Protein AF-A0A0B1S197-F1 (afdb_monomer)

Radius of gyration: 23.29 Å; Cα contacts (8 Å, |Δi|>4): 16; chains: 1; bounding box: 53×32×59 Å

Solvent-accessible surface area (backbone atoms only — not comparable to full-atom values): 7756 Å² total; per-residue (Å²): 140,84,90,83,64,74,62,64,59,55,54,66,74,72,62,90,55,97,86,63,88,78,79,82,76,53,73,68,58,57,50,57,51,48,52,55,51,49,63,70,44,49,66,55,50,53,54,53,49,54,54,52,52,54,51,51,52,52,55,51,50,58,58,50,69,76,58,83,66,98,51,76,65,58,59,55,52,52,53,53,62,60,47,49,60,52,55,51,50,53,48,52,54,53,52,33,66,75,67,75,54,85,86,62,77,66,68,74,52,50,65,55,57,53,50,55,54,53,54,54,54,66,75,75,108

Foldseek 3Di:
DDDDPPPVVVVVVPDDDPPDPDPPDDPVVLVVVVVVVVVVCVVVVVVLLVVLLVVLVVVLVVVVVVPPDDDPVSVVVSVVVSVVLVVVVVVVVVVCVVVSDDDDSVVSCVVVVVVVVVVVVVVVD

Secondary structure (DSSP, 8-state):
--SSSHHHHHHHHH---TT-------HHHHHHHHHHHHHHHHHHHHHHHHHHHHHHHHHHHHHHHHT----THHHHHHHHHHHHHHHHHHHHHHHHHHHTPPP-GGGGTHHHHHHHHHHHHHHH-

InterPro domains:
  IPR000731 Sterol-sensing domain [PS50156] (74-118)
  IPR003392 Patched domain-containing protein, SSD domain [PF02460] (48-121)
  IPR051697 Patched domain-containing protein [PTHR10796] (9-118)

Sequence (125 aa):
FRCHYPLTFLISSEYHSDLVKVYAYSQSYVEEEMVRGGIIMIPYLVVGFAIMCVCSIVSVMTRALYMHQENWYKIALAIMACLTPLLSCSTALATMFLCGVRFASILCVIPFLVLSIGELIDTYY

Structure (mmCIF, N/CA/C/O backbone):
data_AF-A0A0B1S197-F1
#
_entry.id   AF-A0A0B1S197-F1
#
loop_
_atom_site.group_PDB
_atom_site.id
_atom_site.type_symbol
_atom_site.label_atom_id
_atom_site.label_alt_id
_atom_site.label_comp_id
_atom_site.label_asym_id
_atom_site.label_entity_id
_atom_site.label_seq_id
_atom_site.pdbx_PDB_ins_code
_atom_site.Cartn_x
_atom_site.Cartn_y
_atom_site.Cartn_z
_atom_site.occupancy
_atom_site.B_iso_or_equiv
_atom_site.auth_seq_id
_atom_site.auth_comp_id
_atom_site.auth_asym_id
_atom_site.auth_atom_id
_atom_site.pdbx_PDB_model_num
ATOM 1 N N . PHE A 1 1 ? 17.609 16.724 -14.817 1.00 38.91 1 PHE A N 1
ATOM 2 C CA . PHE A 1 1 ? 18.993 17.258 -14.777 1.00 38.91 1 PHE A CA 1
ATOM 3 C C . PHE A 1 1 ? 19.804 16.261 -13.958 1.00 38.91 1 PHE A C 1
ATOM 5 O O . PHE A 1 1 ? 19.387 16.002 -12.849 1.00 38.91 1 PHE A O 1
ATOM 12 N N . ARG A 1 2 ? 20.893 15.617 -14.376 1.00 43.56 2 ARG A N 1
ATOM 13 C CA . ARG A 1 2 ? 21.853 15.772 -15.477 1.00 43.56 2 ARG A CA 1
ATOM 14 C C . ARG A 1 2 ? 22.710 14.476 -15.467 1.00 43.56 2 ARG A C 1
ATOM 16 O O . ARG A 1 2 ? 22.887 13.918 -14.394 1.00 43.56 2 ARG A O 1
ATOM 23 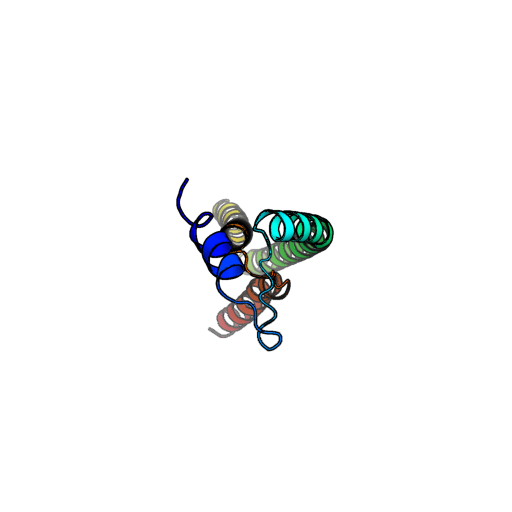N N . CYS A 1 3 ? 23.274 14.065 -16.608 1.00 38.62 3 CYS A N 1
ATOM 24 C CA . CYS A 1 3 ? 24.362 13.066 -16.731 1.00 38.62 3 CYS A CA 1
ATOM 25 C C . CYS A 1 3 ? 24.030 11.556 -16.753 1.00 38.62 3 CYS A C 1
ATOM 27 O O . CYS A 1 3 ? 24.731 10.779 -16.120 1.00 38.62 3 CYS A O 1
ATOM 29 N N . HIS A 1 4 ? 23.072 11.091 -17.562 1.00 47.88 4 HIS A N 1
ATOM 30 C CA . HIS A 1 4 ? 23.082 9.674 -18.004 1.00 47.88 4 HIS A CA 1
ATOM 31 C C . HIS A 1 4 ? 22.770 9.501 -19.499 1.00 47.88 4 HIS A C 1
ATOM 33 O O . HIS A 1 4 ? 22.297 8.464 -19.937 1.00 47.88 4 HIS A O 1
ATOM 39 N N . TYR A 1 5 ? 23.006 10.537 -20.301 1.00 49.41 5 TYR A N 1
ATOM 40 C CA . TYR A 1 5 ? 22.843 10.485 -21.756 1.00 49.41 5 TYR A CA 1
ATOM 41 C C . TYR A 1 5 ? 24.160 10.480 -22.557 1.00 49.41 5 TYR A C 1
ATOM 43 O O . TYR A 1 5 ? 24.152 9.888 -23.633 1.00 49.41 5 TYR A O 1
ATOM 51 N N . PRO A 1 6 ? 25.306 11.045 -22.102 1.00 49.41 6 PRO A N 1
ATOM 52 C CA . PRO A 1 6 ? 26.508 11.025 -22.940 1.00 49.41 6 PRO A CA 1
ATOM 53 C C . PRO A 1 6 ? 27.267 9.687 -22.890 1.00 49.41 6 PRO A C 1
ATOM 55 O O . PRO A 1 6 ? 28.012 9.388 -23.815 1.00 49.41 6 PRO A O 1
ATOM 58 N N . LEU A 1 7 ? 27.075 8.864 -21.848 1.00 54.84 7 LEU A N 1
ATOM 59 C CA . LEU A 1 7 ? 27.845 7.625 -21.660 1.00 54.84 7 LEU A CA 1
ATOM 60 C C . LEU A 1 7 ? 27.352 6.474 -22.556 1.00 54.84 7 LEU A C 1
ATOM 62 O O . LEU A 1 7 ? 28.152 5.753 -23.142 1.00 54.84 7 LEU A O 1
ATOM 66 N N . THR A 1 8 ? 26.034 6.322 -22.705 1.00 56.91 8 THR A N 1
ATOM 67 C CA . THR A 1 8 ? 25.426 5.210 -23.455 1.00 56.91 8 THR A CA 1
ATOM 68 C C . THR A 1 8 ? 25.663 5.329 -24.963 1.00 56.91 8 THR A C 1
ATOM 70 O O . THR A 1 8 ? 25.825 4.320 -25.641 1.00 56.91 8 THR A O 1
ATOM 73 N N . PHE A 1 9 ? 25.735 6.557 -25.491 1.00 56.97 9 PHE A N 1
ATOM 74 C CA . PHE A 1 9 ? 26.032 6.797 -26.907 1.00 56.97 9 PHE A CA 1
ATOM 75 C C . PHE A 1 9 ? 27.511 6.539 -27.245 1.00 56.97 9 PHE A C 1
ATOM 77 O O . PHE A 1 9 ? 27.808 6.008 -28.312 1.00 56.97 9 PHE A O 1
ATOM 84 N N . LEU A 1 10 ? 28.431 6.843 -26.318 1.00 56.16 10 LEU A N 1
ATOM 85 C CA . LEU A 1 10 ? 29.863 6.550 -26.471 1.00 56.16 10 LEU A CA 1
ATOM 86 C C . LEU A 1 10 ? 30.143 5.039 -26.518 1.00 56.16 10 LEU A C 1
ATOM 88 O O . LEU A 1 10 ? 30.915 4.590 -27.359 1.00 56.16 10 LEU A O 1
ATOM 92 N N . ILE A 1 11 ? 29.461 4.242 -25.688 1.00 59.19 11 ILE A N 1
ATOM 93 C CA . ILE A 1 11 ? 29.661 2.783 -25.621 1.00 59.19 11 ILE A CA 1
ATOM 94 C C . ILE A 1 11 ? 29.178 2.076 -26.902 1.00 59.19 11 ILE A C 1
ATOM 96 O O . ILE A 1 11 ? 29.842 1.155 -27.377 1.00 59.19 11 ILE A O 1
ATOM 100 N N . SER A 1 12 ? 28.076 2.530 -27.511 1.00 57.66 12 SER A N 1
ATOM 101 C C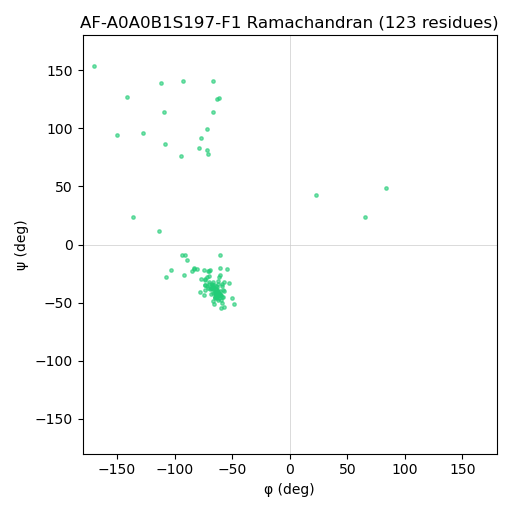A . SER A 1 12 ? 27.580 1.955 -28.774 1.00 57.66 12 SER A CA 1
ATOM 102 C C . SER A 1 12 ? 28.461 2.269 -29.987 1.00 57.66 12 SER A C 1
ATOM 104 O O . SER A 1 12 ? 28.395 1.546 -30.978 1.00 57.66 12 SER A O 1
ATOM 106 N N . SER A 1 13 ? 29.271 3.333 -29.941 1.00 57.84 13 SER A N 1
ATOM 107 C CA . SER A 1 13 ? 30.145 3.695 -31.063 1.00 57.84 13 SER A CA 1
ATOM 108 C C . SER A 1 13 ? 31.470 2.922 -31.074 1.00 57.84 13 SER A C 1
ATOM 110 O O . SER A 1 13 ? 32.105 2.864 -32.124 1.00 57.84 13 SER A O 1
ATOM 112 N N . GLU A 1 14 ? 31.892 2.348 -29.940 1.00 57.69 14 GLU A N 1
ATOM 113 C CA . GLU A 1 14 ? 33.208 1.699 -29.796 1.00 57.69 14 GLU A CA 1
ATOM 114 C C . GLU A 1 14 ? 33.150 0.155 -29.836 1.00 57.69 14 GLU A C 1
ATOM 116 O O . GLU A 1 14 ? 34.135 -0.488 -30.188 1.00 57.69 14 GLU A O 1
ATOM 121 N N . TYR A 1 15 ? 31.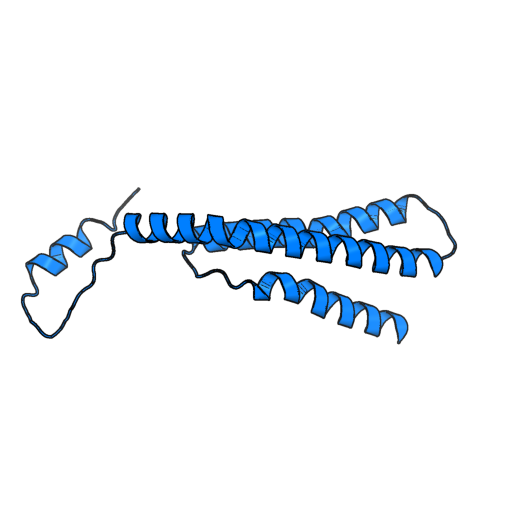996 -0.466 -29.547 1.00 54.56 15 TYR A N 1
ATOM 122 C CA . TYR A 1 15 ? 31.864 -1.928 -29.438 1.00 54.56 15 TYR A CA 1
ATOM 123 C C . TYR A 1 15 ? 31.089 -2.551 -30.610 1.00 54.56 15 TYR A C 1
ATOM 125 O O . TYR A 1 15 ? 29.886 -2.794 -30.537 1.00 54.56 15 TYR A O 1
ATOM 133 N N . HIS A 1 16 ? 31.804 -2.868 -31.693 1.00 50.28 16 HIS A N 1
ATOM 134 C CA . HIS A 1 16 ? 31.305 -3.664 -32.821 1.00 50.28 16 HIS A CA 1
ATOM 135 C C . HIS A 1 16 ? 31.690 -5.143 -32.625 1.00 50.28 16 HIS A C 1
ATOM 137 O O . HIS A 1 16 ? 32.658 -5.638 -33.199 1.00 50.28 16 HIS A O 1
ATOM 143 N N . SER A 1 17 ? 30.988 -5.860 -31.745 1.00 56.41 17 SER A N 1
ATOM 144 C CA . SER A 1 17 ? 31.141 -7.317 -31.618 1.00 56.41 17 SER A CA 1
ATOM 145 C C . SER A 1 17 ? 29.803 -8.009 -31.375 1.00 56.41 17 SER A C 1
ATOM 147 O O . SER A 1 17 ? 29.082 -7.691 -30.432 1.00 56.41 17 SER A O 1
ATOM 149 N N . ASP A 1 18 ? 29.524 -9.005 -32.220 1.00 57.28 18 ASP A N 1
ATOM 150 C CA . ASP A 1 18 ? 28.276 -9.782 -32.354 1.00 57.28 18 ASP A CA 1
ATOM 151 C C . ASP A 1 18 ? 27.860 -10.561 -31.082 1.00 57.28 18 ASP A C 1
ATOM 153 O O . ASP A 1 18 ? 26.758 -11.094 -30.989 1.00 57.28 18 ASP A O 1
ATOM 157 N N . LEU A 1 19 ? 28.734 -10.611 -30.070 1.00 60.12 19 LEU A N 1
ATOM 158 C CA . LEU A 1 19 ? 28.554 -11.367 -28.825 1.00 60.12 19 LEU A CA 1
ATOM 159 C C . LEU A 1 19 ? 27.845 -10.588 -27.707 1.00 60.12 19 LEU A C 1
ATOM 161 O O . LEU A 1 19 ? 27.428 -11.192 -26.720 1.00 60.12 19 LEU A O 1
ATOM 165 N N . VAL A 1 20 ? 27.694 -9.264 -27.830 1.00 55.41 20 VAL A N 1
ATOM 166 C CA . VAL A 1 20 ? 27.080 -8.434 -26.781 1.00 55.41 20 VAL A CA 1
ATOM 167 C C . VAL A 1 20 ? 25.956 -7.594 -27.376 1.00 55.41 20 VAL A C 1
ATOM 169 O O . VAL A 1 20 ? 26.156 -6.503 -27.904 1.00 55.41 20 VAL A O 1
ATOM 172 N N . LYS A 1 21 ? 24.726 -8.103 -27.260 1.00 50.88 21 LYS A N 1
ATOM 173 C CA . LYS A 1 21 ? 23.509 -7.382 -27.642 1.00 50.88 21 LYS A CA 1
ATOM 174 C C . LYS A 1 21 ? 23.148 -6.380 -26.540 1.00 50.88 21 LYS A C 1
ATOM 176 O O . LYS A 1 21 ? 22.350 -6.675 -25.652 1.00 50.88 21 LYS A O 1
ATOM 181 N N . VAL A 1 22 ? 23.778 -5.205 -26.568 1.00 51.44 22 VAL A N 1
ATOM 182 C CA . VAL A 1 22 ? 23.467 -4.100 -25.649 1.00 51.44 22 VAL A CA 1
ATOM 183 C C . VAL A 1 22 ? 22.109 -3.512 -26.033 1.00 51.44 22 VAL A C 1
ATOM 185 O O . VAL A 1 22 ? 21.992 -2.724 -26.969 1.00 51.44 22 VAL A O 1
ATOM 188 N N . TYR A 1 23 ? 21.055 -3.902 -25.317 1.00 52.59 23 TYR A N 1
ATOM 189 C CA . TYR A 1 23 ? 19.763 -3.232 -25.415 1.00 52.59 23 TYR A CA 1
ATOM 190 C C . TYR A 1 23 ? 19.825 -1.921 -24.627 1.00 52.59 23 TYR A C 1
ATOM 192 O O . TYR A 1 23 ? 19.560 -1.886 -23.426 1.00 52.59 23 TYR A O 1
ATOM 200 N N . ALA A 1 24 ? 20.188 -0.829 -25.302 1.00 53.06 24 ALA A N 1
ATOM 201 C CA . ALA A 1 24 ? 20.023 0.519 -24.771 1.00 53.06 24 ALA A CA 1
ATOM 202 C C . ALA A 1 24 ? 18.523 0.866 -24.748 1.00 53.06 24 ALA A C 1
ATOM 204 O O . ALA A 1 24 ? 18.009 1.552 -25.630 1.00 53.06 24 ALA A O 1
ATOM 205 N N . TYR A 1 25 ? 17.793 0.338 -23.763 1.00 55.50 25 TYR A N 1
ATOM 206 C CA . TYR A 1 25 ? 16.416 0.747 -23.512 1.00 55.50 25 TYR A CA 1
ATOM 207 C C . TYR A 1 25 ? 16.423 2.204 -23.047 1.00 55.50 25 TYR A C 1
ATOM 209 O O . TYR A 1 25 ? 16.960 2.542 -21.992 1.00 55.50 25 TYR A O 1
ATOM 217 N N . SER A 1 26 ? 15.855 3.086 -23.866 1.00 60.06 26 SER 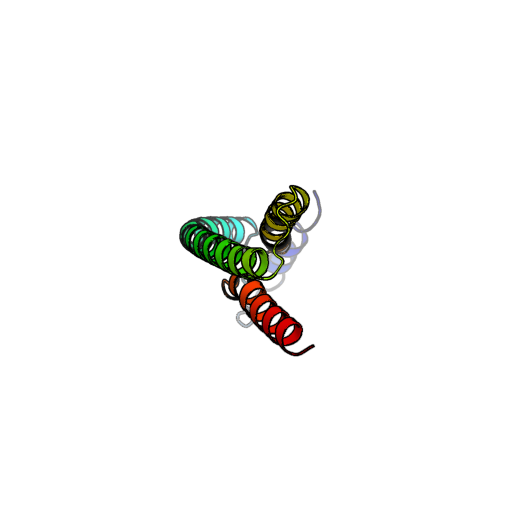A N 1
ATOM 218 C CA . SER A 1 26 ? 15.696 4.494 -23.513 1.00 60.06 26 SER A CA 1
ATOM 219 C C . SER A 1 26 ? 14.709 4.628 -22.347 1.00 60.06 26 SER A C 1
ATOM 221 O O . SER A 1 26 ? 13.688 3.939 -22.332 1.00 60.06 26 SER A O 1
ATOM 223 N N . GLN A 1 27 ? 14.977 5.527 -21.392 1.00 58.28 27 GLN A N 1
ATOM 224 C CA . GLN A 1 27 ? 14.101 5.785 -20.232 1.00 58.28 27 GLN A CA 1
ATOM 225 C C . GLN A 1 27 ? 12.647 6.077 -20.652 1.00 58.28 27 GLN A C 1
ATOM 227 O O . GLN A 1 27 ? 11.719 5.629 -19.987 1.00 58.28 27 GLN A O 1
ATOM 232 N N . SER A 1 28 ? 12.444 6.721 -21.809 1.00 64.56 28 SER A N 1
ATOM 233 C CA . SER A 1 28 ? 11.105 6.968 -22.361 1.00 64.56 28 SER A CA 1
ATOM 234 C C . SER A 1 28 ? 10.315 5.699 -22.692 1.00 64.56 28 SER A C 1
ATOM 236 O O . SER A 1 28 ? 9.100 5.718 -22.583 1.00 64.56 28 SER A O 1
ATOM 238 N N . TYR A 1 29 ? 10.952 4.589 -23.084 1.00 67.12 29 TYR A N 1
ATOM 239 C CA . TYR A 1 29 ? 10.212 3.364 -23.424 1.00 67.12 29 TYR A CA 1
ATOM 240 C C . TYR A 1 29 ? 9.660 2.668 -22.170 1.00 67.12 29 TYR A C 1
ATOM 242 O O . TYR A 1 29 ? 8.532 2.185 -22.161 1.00 67.12 29 TYR A O 1
ATOM 250 N N . VAL A 1 30 ? 10.440 2.661 -21.087 1.00 68.94 30 VAL A N 1
ATOM 251 C CA . VAL A 1 30 ? 10.012 2.103 -19.795 1.00 68.94 30 VAL A CA 1
ATOM 252 C C . VAL A 1 30 ? 8.886 2.943 -19.186 1.00 68.94 30 VAL A C 1
ATOM 254 O O . VAL A 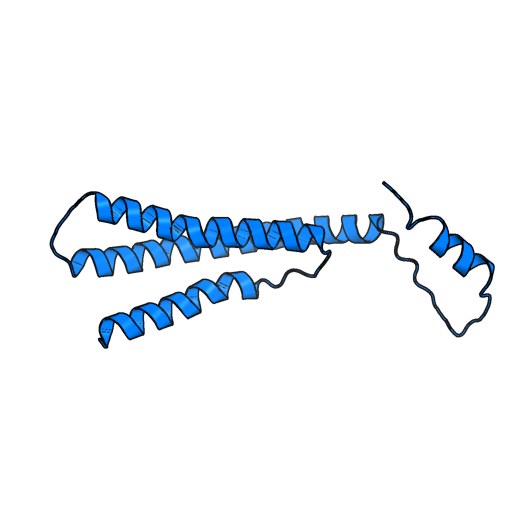1 30 ? 7.977 2.384 -18.579 1.00 68.94 30 VAL A O 1
ATOM 257 N N . GLU A 1 31 ? 8.908 4.262 -19.400 1.00 70.56 31 GLU A N 1
ATOM 258 C CA . GLU A 1 31 ? 7.855 5.179 -18.954 1.00 70.56 31 GLU A CA 1
ATOM 259 C C . GLU A 1 31 ? 6.497 4.892 -19.626 1.00 70.56 31 GLU A C 1
ATOM 261 O O . GLU A 1 31 ? 5.469 4.775 -18.958 1.00 70.56 31 GLU A O 1
ATOM 266 N N . GLU A 1 32 ? 6.496 4.662 -20.938 1.00 77.25 32 GLU A N 1
ATOM 267 C CA . GLU A 1 32 ? 5.289 4.292 -21.689 1.00 77.25 32 GLU A CA 1
ATOM 268 C C . GLU A 1 32 ? 4.724 2.928 -21.248 1.00 77.25 32 GLU A C 1
ATOM 270 O O . GLU A 1 32 ? 3.506 2.747 -21.128 1.00 77.25 32 GLU A O 1
ATOM 275 N N . GLU A 1 33 ? 5.594 1.955 -20.957 1.00 75.19 33 GLU A N 1
ATOM 276 C CA . GLU A 1 33 ? 5.158 0.648 -20.458 1.00 75.19 33 GLU A CA 1
ATOM 277 C C . GLU A 1 33 ? 4.694 0.687 -18.996 1.00 75.19 33 GLU A C 1
ATOM 279 O O . GLU A 1 33 ? 3.725 0.002 -18.659 1.00 75.19 33 GLU A O 1
ATOM 284 N N . MET A 1 34 ? 5.296 1.512 -18.130 1.00 74.44 34 MET A N 1
ATOM 285 C CA . MET A 1 34 ? 4.825 1.672 -16.748 1.00 74.44 34 MET A CA 1
ATOM 286 C C . MET A 1 34 ? 3.509 2.442 -16.671 1.00 74.44 34 MET A C 1
ATOM 288 O O . MET A 1 34 ? 2.668 2.085 -15.853 1.00 74.44 34 MET A O 1
ATOM 292 N N . VAL A 1 35 ? 3.281 3.443 -17.532 1.00 79.75 35 VAL A N 1
ATOM 293 C CA . VAL A 1 35 ? 1.983 4.130 -17.625 1.00 79.75 35 VAL A CA 1
ATOM 294 C C . VAL A 1 35 ? 0.922 3.136 -18.075 1.00 79.75 35 VAL A C 1
ATOM 296 O O . VAL A 1 35 ? -0.129 3.033 -17.442 1.00 79.75 35 VAL A O 1
ATOM 299 N N . ARG A 1 36 ? 1.220 2.319 -19.093 1.00 83.75 36 ARG A N 1
ATOM 300 C CA . ARG A 1 36 ? 0.327 1.235 -19.519 1.00 83.75 36 ARG A CA 1
ATOM 301 C C . ARG A 1 36 ? 0.050 0.255 -18.378 1.00 83.75 36 ARG A C 1
ATOM 303 O O . ARG A 1 36 ? -1.110 -0.065 -18.137 1.00 83.75 36 ARG A O 1
ATOM 310 N N . GLY A 1 37 ? 1.089 -0.150 -17.645 1.00 81.19 37 GLY A N 1
ATOM 311 C CA . GLY A 1 37 ? 1.011 -0.968 -16.431 1.00 81.19 37 GLY A CA 1
ATOM 312 C C . GLY A 1 37 ? 0.156 -0.345 -15.323 1.00 81.19 37 GLY A C 1
ATOM 313 O O . GLY A 1 37 ? -0.635 -1.041 -14.692 1.00 81.19 37 GLY A O 1
ATOM 314 N N . GLY A 1 38 ? 0.255 0.973 -15.151 1.00 79.12 38 GLY A N 1
ATOM 315 C CA . GLY A 1 38 ? -0.526 1.791 -14.227 1.00 79.12 38 GLY A CA 1
ATOM 316 C C . GLY A 1 38 ? -2.027 1.726 -14.500 1.00 79.12 38 GLY A C 1
ATOM 317 O O . GLY A 1 38 ? -2.830 1.551 -13.586 1.00 79.12 38 GLY A O 1
ATOM 318 N N . ILE A 1 39 ? -2.425 1.793 -15.769 1.00 83.75 39 ILE A N 1
ATOM 319 C CA . ILE A 1 39 ? -3.843 1.819 -16.152 1.00 83.75 39 ILE A CA 1
ATOM 320 C C . ILE A 1 39 ? -4.516 0.465 -15.878 1.00 83.75 39 ILE A C 1
ATOM 322 O O . ILE A 1 39 ? -5.645 0.418 -15.394 1.00 83.75 39 ILE A O 1
ATOM 326 N N . ILE A 1 40 ? -3.811 -0.645 -16.123 1.00 85.12 40 ILE A N 1
ATOM 327 C CA . ILE A 1 40 ? -4.316 -2.001 -15.838 1.00 85.12 40 ILE A CA 1
ATOM 328 C C . ILE A 1 40 ? -4.369 -2.326 -14.340 1.00 85.12 40 ILE A C 1
ATOM 330 O O . ILE A 1 40 ? -5.204 -3.130 -13.933 1.00 85.12 40 ILE A O 1
ATOM 334 N N . MET A 1 41 ? -3.517 -1.720 -13.507 1.00 79.75 41 MET A N 1
ATOM 335 C CA . MET A 1 41 ? -3.497 -1.975 -12.057 1.00 79.75 41 MET A CA 1
ATOM 336 C C . MET A 1 41 ? -4.504 -1.133 -11.258 1.00 79.75 41 MET A C 1
ATOM 338 O O . MET A 1 41 ? -4.929 -1.575 -10.192 1.00 79.75 41 MET A O 1
ATOM 342 N N . ILE A 1 42 ? -4.948 0.020 -11.774 1.00 83.38 42 ILE A N 1
ATOM 343 C CA . ILE A 1 42 ? -6.001 0.856 -11.164 1.00 83.38 42 ILE A CA 1
ATOM 344 C C . ILE A 1 42 ? -7.260 0.064 -10.747 1.00 83.38 42 ILE A C 1
ATOM 346 O O . ILE A 1 42 ? -7.653 0.185 -9.584 1.00 83.38 42 ILE A O 1
ATOM 350 N N . PRO A 1 43 ? -7.897 -0.766 -11.602 1.00 87.38 43 PRO A N 1
ATOM 351 C CA . PRO A 1 43 ? -9.109 -1.494 -11.211 1.00 87.38 43 PRO A CA 1
ATOM 352 C C . PRO A 1 43 ? -8.860 -2.505 -10.083 1.00 87.38 43 PRO A C 1
ATOM 354 O O . PRO A 1 43 ? -9.698 -2.655 -9.196 1.00 87.38 43 PRO A O 1
ATOM 357 N N . TYR A 1 44 ? -7.692 -3.155 -10.062 1.00 83.50 44 TYR A N 1
ATOM 358 C CA . TYR A 1 44 ? -7.315 -4.069 -8.980 1.00 83.50 44 TYR A CA 1
ATOM 359 C C . TYR A 1 44 ? -7.102 -3.334 -7.654 1.00 83.50 44 TYR A C 1
ATOM 361 O O . TYR A 1 44 ? -7.493 -3.835 -6.600 1.00 83.50 44 TYR A O 1
ATOM 369 N N . LEU A 1 45 ? -6.525 -2.132 -7.708 1.00 81.38 45 LEU A N 1
ATOM 370 C CA . LEU A 1 45 ? -6.299 -1.281 -6.542 1.00 81.38 45 LEU A CA 1
ATOM 371 C C . LEU A 1 45 ? -7.621 -0.845 -5.900 1.00 81.38 45 LEU A C 1
ATOM 373 O O . LEU A 1 45 ? -7.776 -0.929 -4.683 1.00 81.38 45 LEU A O 1
ATOM 377 N N . VAL A 1 46 ? -8.596 -0.447 -6.722 1.00 85.25 46 VAL A N 1
ATOM 378 C CA . VAL A 1 46 ? -9.935 -0.050 -6.261 1.00 85.25 46 VAL A CA 1
ATOM 379 C C . VAL A 1 46 ? -10.646 -1.210 -5.562 1.00 85.25 46 VAL A C 1
ATOM 381 O O . VAL A 1 46 ? -11.189 -1.030 -4.473 1.00 85.25 46 VAL A O 1
ATOM 384 N N . VAL A 1 47 ? -10.607 -2.412 -6.147 1.00 88.06 47 VAL A N 1
ATOM 385 C CA . VAL A 1 47 ? -11.229 -3.606 -5.552 1.00 88.06 47 VAL A CA 1
ATOM 386 C C . VAL A 1 47 ? -10.543 -3.990 -4.238 1.00 88.06 47 VAL A C 1
ATOM 388 O O . VAL A 1 47 ? -11.223 -4.236 -3.243 1.00 88.06 47 VAL A O 1
ATOM 391 N N . GLY A 1 48 ? -9.206 -3.986 -4.198 1.00 83.88 48 GLY A N 1
ATOM 392 C CA . GLY A 1 48 ? -8.447 -4.272 -2.979 1.00 83.88 48 GLY A CA 1
ATOM 393 C C . GLY A 1 48 ? -8.748 -3.280 -1.856 1.00 83.88 48 GLY A C 1
ATOM 394 O O . GLY A 1 48 ? -8.975 -3.684 -0.716 1.00 83.88 48 GLY A O 1
ATOM 395 N N . PHE A 1 49 ? -8.832 -1.989 -2.181 1.00 82.38 49 PHE A N 1
ATOM 396 C CA . PHE A 1 49 ? -9.165 -0.948 -1.215 1.00 82.38 49 PHE A CA 1
ATOM 397 C C . PHE A 1 49 ? -10.586 -1.107 -0.650 1.00 82.38 49 PHE A C 1
ATOM 399 O O . PHE A 1 49 ? -10.778 -1.033 0.564 1.00 82.38 49 PHE A O 1
ATOM 406 N N . ALA A 1 50 ? -11.566 -1.417 -1.504 1.00 87.06 50 ALA A N 1
ATOM 407 C CA . ALA A 1 50 ? -12.940 -1.661 -1.071 1.00 87.06 50 ALA A CA 1
ATOM 408 C C . ALA A 1 50 ? -13.034 -2.824 -0.067 1.00 87.06 50 ALA A C 1
ATOM 410 O O . ALA A 1 50 ? -13.673 -2.686 0.977 1.00 87.06 50 ALA A O 1
ATOM 411 N N . ILE A 1 51 ? -12.355 -3.944 -0.341 1.00 87.31 51 ILE A N 1
ATOM 412 C CA . ILE A 1 51 ? -12.354 -5.121 0.543 1.00 87.31 51 ILE A CA 1
ATOM 413 C C . ILE A 1 51 ? -11.703 -4.786 1.897 1.00 87.31 51 ILE A C 1
ATOM 415 O O . ILE A 1 51 ? -12.256 -5.119 2.946 1.00 87.31 51 ILE A O 1
ATOM 419 N N . MET A 1 52 ? -10.572 -4.070 1.892 1.00 84.56 52 MET A N 1
ATOM 420 C CA . MET A 1 52 ? -9.868 -3.654 3.115 1.00 84.56 52 MET A CA 1
ATOM 421 C C . MET A 1 52 ? -10.730 -2.759 4.009 1.00 84.56 52 MET A C 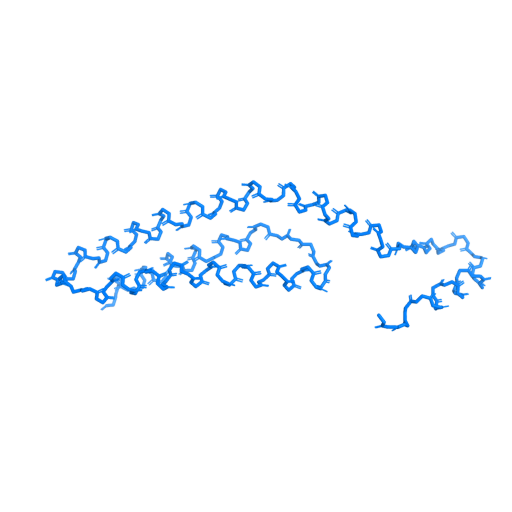1
ATOM 423 O O . MET A 1 52 ? -10.779 -2.968 5.224 1.00 84.56 52 MET A O 1
ATOM 427 N N . CYS A 1 53 ? -11.438 -1.787 3.424 1.00 82.38 53 CYS A N 1
ATOM 428 C CA . CYS A 1 53 ? -12.348 -0.916 4.164 1.00 82.38 53 CYS A CA 1
ATOM 429 C C . CYS A 1 53 ? -13.493 -1.700 4.805 1.00 82.38 53 CYS A C 1
ATOM 431 O O . CYS A 1 53 ? -13.750 -1.524 5.994 1.00 82.38 53 CYS A O 1
ATOM 433 N N . VAL A 1 54 ? -14.148 -2.587 4.047 1.00 87.12 54 VAL A N 1
ATOM 434 C CA . VAL A 1 54 ? -15.269 -3.393 4.557 1.00 87.12 54 VAL A CA 1
ATOM 435 C C . VAL A 1 54 ? -14.825 -4.230 5.751 1.00 87.12 54 VAL A C 1
ATOM 437 O O . VAL A 1 54 ? -15.447 -4.171 6.809 1.00 87.12 54 VAL A O 1
ATOM 440 N N . CYS A 1 55 ? -13.719 -4.958 5.624 1.00 82.38 55 CYS A N 1
ATOM 441 C CA . CYS A 1 55 ? -13.242 -5.792 6.716 1.00 82.38 55 CYS A CA 1
ATOM 442 C C . CYS A 1 55 ? -12.762 -4.982 7.931 1.00 82.38 55 CYS A C 1
ATOM 444 O O . CYS A 1 55 ? -13.026 -5.388 9.058 1.00 82.38 55 CYS A O 1
ATOM 446 N N . SER A 1 56 ? -12.129 -3.821 7.732 1.00 81.69 56 SER A N 1
ATOM 447 C CA . SER A 1 56 ? -11.700 -2.958 8.845 1.00 81.69 56 SER A CA 1
ATOM 448 C C . SER A 1 56 ? -12.893 -2.440 9.653 1.00 81.69 56 SER A C 1
ATOM 450 O O . SER A 1 56 ? -12.852 -2.430 10.881 1.00 81.69 56 SER A O 1
ATOM 452 N N . ILE A 1 57 ? -13.984 -2.061 8.976 1.00 81.94 57 ILE A N 1
ATOM 453 C CA . ILE A 1 57 ? -15.231 -1.649 9.634 1.00 81.94 57 ILE A CA 1
ATOM 454 C C . ILE A 1 57 ? -15.810 -2.818 10.436 1.00 81.94 57 ILE A C 1
ATOM 456 O O . ILE A 1 57 ? -16.182 -2.628 11.591 1.00 81.94 57 ILE A O 1
ATOM 460 N N . VAL A 1 58 ? -15.838 -4.029 9.868 1.00 84.69 58 VAL A N 1
ATOM 461 C CA . VAL A 1 58 ? -16.324 -5.231 10.566 1.00 84.69 58 VAL A CA 1
ATOM 462 C C . VAL A 1 58 ? -15.500 -5.515 11.829 1.00 84.69 58 VAL A C 1
ATOM 464 O O . VAL A 1 58 ? -16.087 -5.673 12.897 1.00 84.69 58 VAL A O 1
ATOM 467 N N . SER A 1 59 ? -14.165 -5.500 11.759 1.00 82.12 59 SER A N 1
ATOM 468 C CA . SER A 1 59 ? -13.299 -5.713 12.932 1.00 82.12 59 SER A CA 1
ATOM 469 C C . SER A 1 59 ? -13.498 -4.645 14.012 1.00 82.12 59 SER A C 1
ATOM 471 O O . SER A 1 59 ? -13.613 -4.962 15.198 1.00 82.12 59 SER A O 1
ATOM 473 N N . VAL A 1 60 ? -13.608 -3.369 13.624 1.00 77.69 60 VAL A N 1
ATOM 474 C CA . VAL A 1 60 ? -13.888 -2.274 14.567 1.00 77.69 60 VAL A CA 1
ATOM 475 C C . VAL A 1 60 ? -15.262 -2.441 15.218 1.00 77.69 60 VAL A C 1
ATOM 477 O O . VAL A 1 60 ? -15.380 -2.231 16.424 1.00 77.69 60 VAL A O 1
ATOM 480 N N . MET A 1 61 ? -16.285 -2.841 14.459 1.00 76.44 61 MET A N 1
ATOM 481 C CA . MET A 1 61 ? -17.636 -3.079 14.978 1.00 76.44 61 MET A CA 1
ATOM 482 C C . MET A 1 61 ? -17.659 -4.216 16.007 1.00 76.44 61 MET A C 1
ATOM 484 O O . MET A 1 61 ? -18.251 -4.056 17.075 1.00 76.44 61 MET A O 1
ATOM 488 N N . THR A 1 62 ? -16.954 -5.321 15.755 1.00 78.62 62 THR A N 1
ATOM 489 C CA . THR A 1 62 ? -16.818 -6.426 16.720 1.00 78.62 62 THR A CA 1
ATOM 490 C C . THR A 1 62 ? -16.147 -5.965 18.018 1.00 78.62 62 THR A C 1
ATOM 492 O O . THR A 1 62 ? -16.629 -6.249 19.115 1.00 78.62 62 THR A O 1
ATOM 495 N N . ARG A 1 63 ? -15.077 -5.166 17.912 1.00 71.81 63 ARG A N 1
ATOM 496 C CA . ARG A 1 63 ? -14.373 -4.581 19.068 1.00 71.81 63 ARG A CA 1
ATOM 497 C C . ARG A 1 63 ? -15.183 -3.500 19.787 1.00 71.81 63 ARG A C 1
ATOM 499 O O . ARG A 1 63 ? -14.961 -3.238 20.971 1.00 71.81 63 ARG A O 1
ATOM 506 N N . ALA A 1 64 ? -16.084 -2.813 19.086 1.00 70.25 64 ALA A N 1
ATOM 507 C CA . ALA A 1 64 ? -16.994 -1.835 19.674 1.00 70.25 64 ALA A CA 1
ATOM 508 C C . ALA A 1 64 ? -17.994 -2.523 20.607 1.00 70.25 64 ALA A C 1
ATOM 510 O O . ALA A 1 64 ? -18.083 -2.135 21.771 1.00 70.25 64 ALA A O 1
ATOM 511 N N . LEU A 1 65 ? -18.622 -3.606 20.135 1.00 66.81 65 LEU A N 1
ATOM 512 C CA . LEU A 1 65 ? -19.571 -4.408 20.912 1.00 66.81 65 LEU A CA 1
ATOM 513 C C . LEU A 1 65 ? -18.958 -4.984 22.198 1.00 66.81 65 LEU A C 1
ATOM 515 O O . LEU A 1 65 ? -19.631 -5.024 23.225 1.00 66.81 65 LEU A O 1
ATOM 519 N N . TYR A 1 66 ? -17.676 -5.363 22.176 1.00 64.62 66 TYR A N 1
ATOM 520 C CA . TYR A 1 66 ? -16.985 -5.935 23.340 1.00 64.62 66 TYR A CA 1
ATOM 521 C C . TYR A 1 66 ? -16.735 -4.953 24.497 1.00 64.62 66 TYR A C 1
ATOM 523 O O . TYR A 1 66 ? -16.534 -5.382 25.628 1.00 64.62 66 TYR A O 1
ATOM 531 N N . MET A 1 67 ? -16.724 -3.642 24.239 1.00 65.31 67 MET A N 1
ATOM 532 C CA . MET A 1 67 ? -16.211 -2.641 25.191 1.00 65.31 67 MET A CA 1
ATOM 533 C C . MET A 1 67 ? -17.272 -1.691 25.761 1.00 65.31 67 MET A C 1
ATOM 535 O O . MET A 1 67 ? -16.882 -0.706 26.371 1.00 65.31 67 MET A O 1
ATOM 539 N N . HIS A 1 68 ? -18.569 -1.969 25.559 1.00 57.78 68 HIS A N 1
ATOM 540 C CA . HIS A 1 68 ? -19.764 -1.375 26.206 1.00 57.78 68 HIS A CA 1
ATOM 541 C C . HIS A 1 68 ? -19.623 0.038 26.837 1.00 57.78 68 HIS A C 1
ATOM 543 O O . HIS A 1 68 ? -20.109 0.288 27.937 1.00 57.78 68 HIS A O 1
ATOM 549 N N . GLN A 1 69 ? -18.948 0.970 26.157 1.00 49.25 69 GLN A N 1
ATOM 550 C CA . GLN A 1 69 ? -18.766 2.370 26.542 1.00 49.25 69 GLN A CA 1
ATOM 551 C C . GLN A 1 69 ? -18.627 3.207 25.266 1.00 49.25 69 GLN A C 1
ATOM 553 O O . GLN A 1 69 ? -17.553 3.345 24.675 1.00 49.25 69 GLN A O 1
ATOM 558 N N . GLU A 1 70 ? -19.766 3.736 24.832 1.00 51.16 70 GLU A N 1
ATOM 559 C CA . GLU A 1 70 ? -19.962 4.548 23.632 1.00 51.16 70 GLU A CA 1
ATOM 560 C C . GLU A 1 70 ? -19.347 5.949 23.814 1.00 51.16 70 GLU A C 1
ATOM 562 O O . GLU A 1 70 ? -20.034 6.911 24.146 1.00 51.16 70 GLU A O 1
ATOM 567 N N . ASN A 1 71 ? -18.032 6.084 23.630 1.00 59.22 71 ASN A N 1
ATOM 568 C CA . ASN A 1 71 ? -17.351 7.384 23.626 1.00 59.22 71 ASN A CA 1
ATOM 569 C C . ASN A 1 71 ? -16.830 7.722 22.219 1.00 59.22 71 ASN A C 1
ATOM 571 O O . ASN A 1 71 ? -16.246 6.874 21.540 1.00 59.22 71 ASN A O 1
ATOM 575 N N . TRP A 1 72 ? -16.968 8.988 21.800 1.00 69.12 72 TRP A N 1
ATOM 576 C CA . TRP A 1 72 ? -16.582 9.496 20.466 1.00 69.12 72 TRP A CA 1
ATOM 577 C C . TRP A 1 72 ? -15.120 9.216 20.070 1.00 69.12 72 TRP A C 1
ATOM 579 O O . TRP A 1 72 ? -14.788 9.166 18.886 1.00 69.12 72 TRP A O 1
ATOM 589 N N . TYR A 1 73 ? -14.252 8.959 21.051 1.00 70.88 73 TYR A N 1
ATOM 590 C CA . TYR A 1 73 ? -12.855 8.576 20.845 1.00 70.88 73 TYR A CA 1
ATOM 591 C C . TYR A 1 73 ? -12.679 7.290 20.023 1.00 70.88 73 TYR A C 1
ATOM 593 O O . TYR A 1 73 ? -11.735 7.193 19.241 1.00 70.88 73 TYR A O 1
ATOM 601 N N . LYS A 1 74 ? -13.589 6.314 20.141 1.00 70.50 74 LYS A N 1
ATOM 602 C CA . LYS A 1 74 ? -13.487 5.054 19.384 1.00 70.50 74 LYS A CA 1
ATOM 603 C C . LYS A 1 74 ? -13.685 5.244 17.881 1.00 70.50 74 LYS A C 1
ATOM 605 O O . LYS A 1 74 ? -13.012 4.588 17.090 1.00 70.50 74 LYS A O 1
ATOM 610 N N . ILE A 1 75 ? -14.554 6.174 17.490 1.00 73.56 75 ILE A N 1
ATOM 611 C CA . ILE A 1 75 ? -14.795 6.510 16.080 1.00 73.56 75 ILE A CA 1
ATOM 612 C C . ILE A 1 75 ? -13.556 7.184 15.484 1.00 73.56 75 ILE A C 1
ATOM 614 O O . ILE A 1 75 ? -13.125 6.823 14.391 1.00 73.56 75 ILE A O 1
ATOM 618 N N . ALA A 1 76 ? -12.929 8.102 16.225 1.00 81.69 76 ALA A N 1
ATOM 619 C CA . ALA A 1 76 ? -11.686 8.734 15.792 1.00 81.69 76 ALA A CA 1
ATOM 620 C C . ALA A 1 76 ? -10.556 7.706 15.601 1.00 81.69 76 ALA A C 1
ATOM 622 O O . ALA A 1 76 ? -9.868 7.734 14.583 1.00 81.69 76 ALA A O 1
ATOM 623 N N . LEU A 1 77 ? -10.406 6.754 16.528 1.00 78.00 77 LEU A N 1
ATOM 624 C CA . LEU A 1 77 ? -9.415 5.679 16.415 1.00 78.00 77 LEU A CA 1
ATOM 625 C C . LEU A 1 77 ? -9.662 4.782 15.193 1.00 78.00 77 LEU A C 1
ATOM 627 O O . LEU A 1 77 ? -8.713 4.441 14.491 1.00 78.00 77 LEU A O 1
ATOM 631 N N . ALA A 1 78 ? -10.922 4.457 14.891 1.00 77.56 78 ALA A N 1
ATOM 632 C CA . ALA A 1 78 ? -11.287 3.660 13.721 1.00 77.56 78 ALA A CA 1
ATOM 633 C C . ALA A 1 78 ? -10.941 4.356 12.394 1.0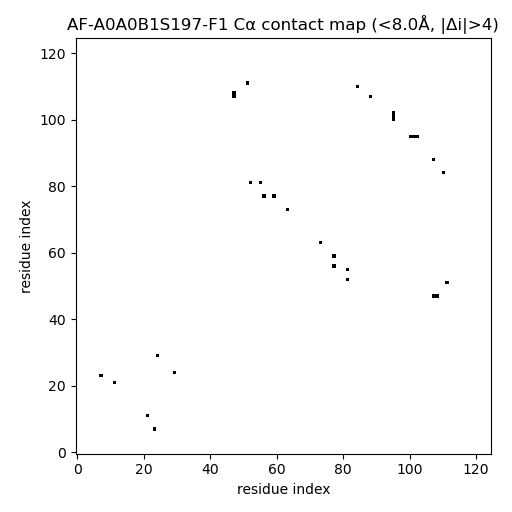0 77.56 78 ALA A C 1
ATOM 635 O O . ALA A 1 78 ? -10.399 3.733 11.480 1.00 77.56 78 ALA A O 1
ATOM 636 N N . ILE A 1 79 ? -11.213 5.661 12.298 1.00 82.69 79 ILE A N 1
ATOM 637 C CA . ILE A 1 79 ? -10.907 6.457 11.102 1.00 82.69 79 ILE A CA 1
ATOM 638 C C . ILE A 1 79 ? -9.391 6.535 10.893 1.00 82.69 79 ILE A C 1
ATOM 640 O O . ILE A 1 79 ? -8.909 6.305 9.784 1.00 82.69 79 ILE A O 1
ATOM 644 N N . MET A 1 80 ? -8.625 6.794 11.957 1.00 83.12 80 MET A N 1
ATOM 645 C CA . MET A 1 80 ? -7.162 6.865 11.873 1.00 83.12 80 MET A CA 1
ATOM 646 C C . MET A 1 80 ? -6.543 5.512 11.510 1.00 83.12 80 MET A C 1
ATOM 648 O O . MET A 1 80 ? -5.654 5.465 10.660 1.00 83.12 80 MET A O 1
ATOM 652 N N . ALA A 1 81 ? -7.065 4.414 12.067 1.00 81.00 81 ALA A N 1
ATOM 653 C CA . ALA A 1 81 ? -6.634 3.061 11.726 1.00 81.00 81 ALA A CA 1
ATOM 654 C C . ALA A 1 81 ? -6.899 2.709 10.251 1.00 81.00 81 ALA A C 1
ATOM 656 O O . ALA A 1 81 ? -6.090 2.018 9.641 1.00 81.00 81 ALA A O 1
ATOM 657 N N . CYS A 1 82 ? -7.983 3.215 9.651 1.00 80.12 82 CYS A N 1
ATOM 658 C CA . CYS A 1 82 ? -8.268 3.015 8.226 1.00 80.12 82 CYS A CA 1
ATOM 659 C C . CYS A 1 82 ? -7.409 3.911 7.311 1.00 80.12 82 CYS A C 1
ATOM 661 O O . CYS A 1 82 ? -7.091 3.529 6.183 1.00 80.12 82 CYS A O 1
ATOM 663 N N . LEU A 1 83 ? -7.004 5.094 7.782 1.00 87.56 83 LEU A N 1
ATOM 664 C CA . LEU A 1 83 ? -6.141 6.015 7.034 1.00 87.56 83 LEU A CA 1
ATOM 665 C C . LEU A 1 83 ? -4.681 5.542 6.967 1.00 87.56 83 LEU A C 1
ATOM 667 O O . LEU A 1 83 ? -3.998 5.798 5.977 1.00 87.56 83 LEU A O 1
ATOM 671 N N . THR A 1 84 ? -4.190 4.830 7.983 1.00 85.12 84 THR A N 1
ATOM 672 C CA . THR A 1 84 ? -2.816 4.304 8.014 1.00 85.12 84 THR A CA 1
ATOM 673 C C . THR A 1 84 ? -2.463 3.401 6.817 1.00 85.12 84 THR A C 1
ATOM 675 O O . THR A 1 84 ? -1.478 3.700 6.136 1.00 85.12 84 THR A O 1
ATOM 678 N N . PRO A 1 85 ? -3.223 2.332 6.494 1.00 82.56 85 PRO A N 1
ATOM 679 C CA . PRO A 1 85 ? -2.912 1.482 5.346 1.00 82.56 85 PRO A CA 1
ATOM 680 C C . PRO A 1 85 ? -3.074 2.227 4.015 1.00 82.56 85 PRO A C 1
ATOM 682 O O . PRO A 1 85 ? -2.298 1.981 3.095 1.00 82.56 85 PRO A O 1
ATOM 685 N N . LEU A 1 86 ? -4.006 3.182 3.926 1.00 84.94 86 LEU A N 1
ATOM 686 C CA . LEU A 1 86 ? -4.193 4.051 2.758 1.00 84.94 86 LEU A CA 1
ATOM 687 C C . LEU A 1 86 ? -2.951 4.883 2.437 1.00 84.94 86 LEU A C 1
ATOM 689 O O . LEU A 1 86 ? -2.433 4.832 1.322 1.00 84.94 86 LEU A O 1
ATOM 693 N N . LEU A 1 87 ? -2.469 5.626 3.434 1.00 88.06 87 LEU A N 1
ATOM 694 C CA . LEU A 1 87 ? -1.307 6.506 3.313 1.00 88.06 87 LEU A CA 1
ATOM 695 C C . LEU A 1 87 ? -0.014 5.704 3.109 1.00 88.06 87 LEU A C 1
ATOM 697 O O . LEU A 1 87 ? 0.879 6.118 2.364 1.00 88.06 87 LEU A O 1
ATOM 701 N N . SER A 1 88 ? 0.088 4.532 3.741 1.00 86.38 88 SER A N 1
ATOM 702 C CA . SER A 1 88 ? 1.216 3.620 3.551 1.00 86.38 88 SER A CA 1
ATOM 703 C C . SER A 1 88 ? 1.262 3.076 2.119 1.00 86.38 88 SER A C 1
ATOM 705 O O . SER A 1 88 ? 2.312 3.146 1.476 1.00 86.38 88 SER A O 1
ATOM 707 N N . CYS A 1 89 ? 0.122 2.629 1.574 1.00 80.31 89 CYS A N 1
ATOM 708 C CA . CYS A 1 89 ? 0.038 2.169 0.188 1.00 80.31 89 CYS A CA 1
ATOM 709 C C . CYS A 1 89 ? 0.343 3.294 -0.804 1.00 80.31 89 CYS A C 1
ATOM 711 O O . CYS A 1 89 ? 1.150 3.093 -1.706 1.00 80.31 89 CYS A O 1
ATOM 713 N N . SER A 1 90 ? -0.229 4.492 -0.631 1.00 86.81 90 SER A N 1
ATOM 714 C CA . SER A 1 90 ? 0.042 5.615 -1.539 1.00 86.81 90 SER A CA 1
ATOM 715 C C . SER A 1 90 ? 1.520 5.993 -1.554 1.00 86.81 90 SER A C 1
ATOM 717 O O . SER A 1 90 ? 2.080 6.252 -2.618 1.00 86.81 90 SER A O 1
ATOM 719 N N . THR A 1 91 ? 2.167 5.971 -0.385 1.00 87.75 91 THR A N 1
ATOM 720 C CA . THR A 1 91 ? 3.599 6.254 -0.276 1.00 87.75 91 THR A CA 1
ATOM 721 C C . THR A 1 91 ? 4.403 5.170 -0.976 1.00 87.75 91 THR A C 1
ATOM 723 O O . THR A 1 91 ? 5.192 5.503 -1.846 1.00 87.75 91 THR A O 1
ATOM 726 N N . ALA A 1 92 ? 4.157 3.887 -0.689 1.00 84.31 92 ALA A N 1
ATOM 727 C CA . ALA A 1 92 ? 4.861 2.780 -1.336 1.00 84.31 92 ALA A CA 1
ATOM 728 C C . ALA A 1 92 ? 4.720 2.810 -2.867 1.00 84.31 92 ALA A C 1
ATOM 730 O O . ALA A 1 92 ? 5.700 2.592 -3.577 1.00 84.31 92 ALA A O 1
ATOM 731 N N . LEU A 1 93 ? 3.529 3.136 -3.379 1.00 78.44 93 LEU A N 1
ATOM 732 C CA . LEU A 1 93 ? 3.292 3.280 -4.814 1.00 78.44 93 LEU A CA 1
ATOM 733 C C . LEU A 1 93 ? 4.082 4.456 -5.406 1.00 78.44 93 LEU A C 1
ATOM 735 O O . LEU A 1 93 ? 4.692 4.304 -6.464 1.00 78.44 93 LEU A O 1
ATOM 739 N N . ALA A 1 94 ? 4.132 5.594 -4.708 1.00 84.25 94 ALA A N 1
ATOM 740 C CA . ALA A 1 94 ? 4.932 6.748 -5.109 1.00 84.25 94 ALA A CA 1
ATOM 741 C C . ALA A 1 94 ? 6.440 6.437 -5.094 1.00 84.25 94 ALA A C 1
ATOM 743 O O . ALA A 1 94 ? 7.151 6.786 -6.037 1.00 84.25 94 ALA A O 1
ATOM 744 N N . THR A 1 95 ? 6.938 5.724 -4.077 1.00 82.56 95 THR A N 1
ATOM 745 C CA . THR A 1 95 ? 8.353 5.331 -4.000 1.00 82.56 95 THR A CA 1
ATOM 746 C C . THR A 1 95 ? 8.723 4.320 -5.078 1.00 82.56 95 THR A C 1
ATOM 748 O O . THR A 1 95 ? 9.806 4.403 -5.652 1.00 82.56 95 THR A O 1
ATOM 751 N N . MET A 1 96 ? 7.832 3.375 -5.392 1.00 75.25 96 MET A N 1
ATOM 752 C CA . MET A 1 96 ? 8.055 2.413 -6.474 1.00 75.25 96 MET A CA 1
ATOM 753 C C . MET A 1 96 ? 8.089 3.091 -7.845 1.00 75.25 96 MET A C 1
ATOM 755 O O . MET A 1 96 ? 8.917 2.714 -8.673 1.00 75.25 96 MET A O 1
ATOM 759 N N . PHE A 1 97 ? 7.284 4.140 -8.049 1.00 72.62 97 PHE A N 1
ATOM 760 C CA . PHE A 1 97 ? 7.346 4.973 -9.253 1.00 72.62 97 PHE A CA 1
ATOM 761 C C . PHE A 1 97 ? 8.693 5.701 -9.388 1.00 72.62 97 PHE A C 1
ATOM 763 O O . PHE A 1 97 ? 9.231 5.803 -10.484 1.00 72.62 97 PHE A O 1
ATOM 770 N N . LEU A 1 98 ? 9.281 6.144 -8.272 1.00 70.50 98 LEU A N 1
ATOM 771 C CA . LEU A 1 98 ? 10.606 6.774 -8.261 1.00 70.50 98 LEU A CA 1
ATOM 772 C C . LEU A 1 98 ? 11.758 5.773 -8.468 1.00 70.50 98 LEU A C 1
ATOM 774 O O . LEU A 1 98 ? 12.794 6.145 -9.009 1.00 70.50 98 LEU A O 1
ATOM 778 N N . CYS A 1 99 ? 11.599 4.515 -8.042 1.00 71.25 99 CYS A N 1
ATOM 779 C CA . CYS A 1 99 ? 12.621 3.470 -8.185 1.00 71.25 99 CYS A CA 1
ATOM 780 C C . CYS A 1 99 ? 12.511 2.639 -9.479 1.00 71.25 99 CYS A C 1
ATOM 782 O O . CYS A 1 99 ? 13.413 1.851 -9.753 1.00 71.25 99 CYS A O 1
ATOM 784 N N . GLY A 1 100 ? 11.437 2.771 -10.268 1.00 66.38 100 GLY A N 1
ATOM 785 C CA . GLY A 1 100 ? 11.244 2.004 -11.510 1.00 66.38 100 GLY A CA 1
ATOM 786 C C . GLY A 1 100 ? 11.079 0.490 -11.298 1.00 66.38 100 GLY A C 1
ATOM 787 O O . GLY A 1 100 ? 11.374 -0.302 -12.193 1.00 66.38 100 GLY A O 1
ATOM 788 N N . VAL A 1 101 ? 10.649 0.065 -10.104 1.00 62.78 101 VAL A N 1
ATOM 789 C CA . VAL A 1 101 ? 10.544 -1.353 -9.715 1.00 62.78 101 VAL A CA 1
ATOM 790 C C . VAL A 1 101 ? 9.139 -1.888 -10.000 1.00 62.78 101 VAL A C 1
ATOM 792 O O . VAL A 1 101 ? 8.138 -1.208 -9.784 1.00 62.78 101 VAL A O 1
ATOM 795 N N . ARG A 1 102 ? 9.059 -3.137 -10.480 1.00 55.59 102 ARG A N 1
ATOM 796 C CA . ARG A 1 102 ? 7.802 -3.790 -10.874 1.00 55.59 102 ARG A CA 1
ATOM 797 C C . ARG A 1 102 ? 6.843 -3.962 -9.686 1.00 55.59 102 ARG A C 1
ATOM 799 O O . ARG A 1 102 ? 7.185 -4.600 -8.693 1.00 55.59 102 ARG A O 1
ATOM 806 N N . PHE A 1 103 ? 5.624 -3.443 -9.844 1.00 60.00 103 PHE A N 1
ATOM 807 C CA . PHE A 1 103 ? 4.525 -3.533 -8.882 1.00 60.00 103 PHE A CA 1
ATOM 808 C C . PHE A 1 103 ? 4.099 -4.982 -8.611 1.00 60.00 103 PHE A C 1
ATOM 810 O O . PHE A 1 103 ? 3.748 -5.719 -9.534 1.00 60.00 103 PHE A O 1
ATOM 817 N N . ALA A 1 104 ? 4.077 -5.372 -7.334 1.00 68.25 104 ALA A N 1
ATOM 818 C CA . ALA A 1 104 ? 3.520 -6.641 -6.875 1.00 68.25 104 ALA A CA 1
ATOM 819 C C . ALA A 1 104 ? 2.217 -6.384 -6.103 1.00 68.25 104 ALA A C 1
ATOM 821 O O . ALA A 1 104 ? 2.225 -5.819 -5.010 1.00 68.25 104 ALA A O 1
ATOM 822 N N . SER A 1 105 ? 1.092 -6.840 -6.651 1.00 66.50 105 SER A N 1
ATOM 823 C CA . SER A 1 105 ? -0.246 -6.743 -6.044 1.00 66.50 105 SER A CA 1
ATOM 824 C C . SER A 1 105 ? -0.364 -7.457 -4.687 1.00 66.50 105 SER A C 1
ATOM 826 O O . SER A 1 105 ? -1.221 -7.107 -3.879 1.00 66.50 105 SER A O 1
ATOM 828 N N . ILE A 1 106 ? 0.545 -8.393 -4.388 1.00 74.31 106 ILE A N 1
ATOM 829 C CA . ILE A 1 106 ? 0.650 -9.082 -3.092 1.00 74.31 106 ILE A CA 1
ATOM 830 C C . ILE A 1 106 ? 0.842 -8.103 -1.928 1.00 74.31 106 ILE A C 1
ATOM 832 O O . ILE A 1 106 ? 0.311 -8.343 -0.846 1.00 74.31 106 ILE A O 1
ATOM 836 N N . LEU A 1 107 ? 1.524 -6.972 -2.146 1.00 72.19 107 LEU A N 1
ATOM 837 C CA . LEU A 1 107 ? 1.820 -5.999 -1.090 1.00 72.19 107 LEU A CA 1
ATOM 838 C C . LEU A 1 107 ? 0.550 -5.398 -0.459 1.00 72.19 107 LEU A C 1
ATOM 840 O O . LEU A 1 107 ? 0.554 -5.054 0.718 1.00 72.19 107 LEU A O 1
ATOM 844 N N . CYS A 1 108 ? -0.551 -5.330 -1.217 1.00 68.75 108 CYS A N 1
ATOM 845 C CA . CYS A 1 108 ? -1.834 -4.826 -0.726 1.00 68.75 108 CYS A CA 1
ATOM 846 C C . CYS A 1 108 ? -2.552 -5.813 0.208 1.00 68.75 108 CYS A C 1
ATOM 848 O O . CYS A 1 108 ? -3.375 -5.378 1.001 1.00 68.75 108 CYS A O 1
ATOM 850 N N . VAL A 1 109 ? -2.251 -7.117 0.150 1.00 73.25 109 VAL A N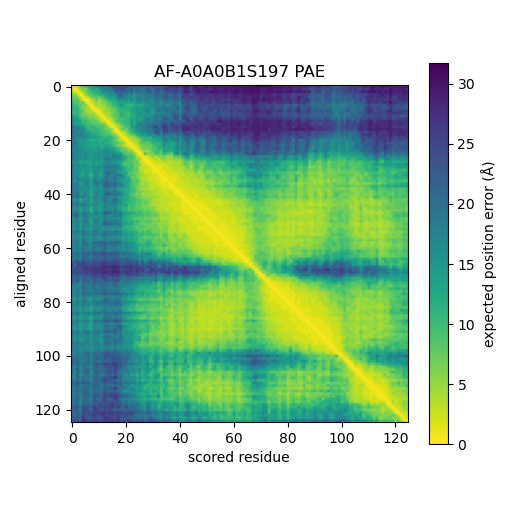 1
ATOM 851 C CA . VAL A 1 109 ? -2.921 -8.157 0.963 1.00 73.25 109 VAL A CA 1
ATOM 852 C C . VAL A 1 109 ? -2.197 -8.424 2.290 1.00 73.25 109 VAL A C 1
ATOM 854 O O . VAL A 1 109 ? -2.829 -8.792 3.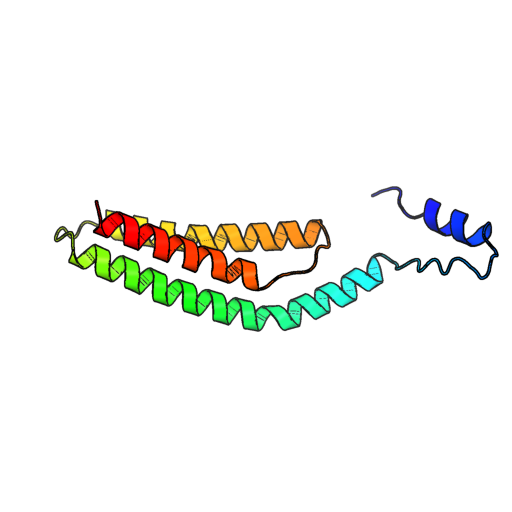278 1.00 73.25 109 VAL A O 1
ATOM 857 N N . ILE A 1 110 ? -0.886 -8.171 2.354 1.00 82.75 110 ILE A N 1
ATOM 858 C CA . ILE A 1 110 ? -0.061 -8.286 3.573 1.00 82.75 110 ILE A CA 1
ATOM 859 C C . ILE A 1 110 ? -0.648 -7.552 4.797 1.00 82.75 110 ILE A C 1
ATOM 861 O O . ILE A 1 110 ? -0.691 -8.170 5.865 1.00 82.75 110 ILE A O 1
ATOM 865 N N . PRO A 1 111 ? -1.131 -6.292 4.706 1.00 75.19 111 PRO A N 1
ATOM 866 C CA . PRO A 1 111 ? -1.705 -5.603 5.864 1.00 75.19 111 PRO A CA 1
ATOM 867 C C . PRO A 1 111 ? -2.928 -6.324 6.455 1.00 75.19 111 PRO A C 1
ATOM 869 O O . PRO A 1 111 ? -3.179 -6.220 7.652 1.00 75.19 111 PRO A O 1
ATOM 872 N N . PHE A 1 112 ? -3.658 -7.109 5.660 1.00 74.75 112 PHE A N 1
ATOM 873 C CA . PHE A 1 112 ? -4.792 -7.889 6.151 1.00 74.75 112 PHE A CA 1
ATOM 874 C C . PHE A 1 112 ? -4.356 -9.106 6.961 1.00 74.75 112 PHE A C 1
ATOM 876 O O . PHE A 1 112 ? -4.906 -9.372 8.028 1.00 74.75 112 PHE A O 1
ATOM 883 N N . LEU A 1 113 ? -3.337 -9.815 6.464 1.00 79.25 113 LEU A N 1
ATOM 884 C CA . LEU A 1 113 ? -2.759 -10.993 7.114 1.00 79.25 113 LEU A CA 1
ATOM 885 C C . LEU A 1 113 ? -2.152 -10.634 8.476 1.00 79.25 113 LEU A C 1
ATOM 887 O O . LEU A 1 113 ? -2.340 -11.357 9.449 1.00 79.25 113 LEU A O 1
ATOM 891 N N . VAL A 1 114 ? -1.463 -9.492 8.571 1.00 82.12 114 VAL A N 1
ATOM 892 C CA . VAL A 1 114 ? -0.897 -9.034 9.850 1.00 82.12 114 VAL A CA 1
ATOM 893 C C . VAL A 1 114 ? -1.980 -8.565 10.827 1.00 82.12 114 VAL A C 1
ATOM 895 O O . VAL A 1 114 ? -1.884 -8.868 12.014 1.00 82.12 114 VAL A O 1
ATOM 898 N N . LEU A 1 115 ? -3.042 -7.900 10.349 1.00 75.88 115 LEU A N 1
ATOM 899 C CA . LEU A 1 115 ? -4.188 -7.515 11.184 1.00 75.88 115 LEU A CA 1
ATOM 900 C C . LEU A 1 115 ? -4.912 -8.735 11.761 1.00 75.88 115 LEU A C 1
ATOM 902 O O . LEU A 1 115 ? -5.258 -8.735 12.940 1.00 75.88 115 LEU A O 1
ATOM 906 N N . SER A 1 116 ? -5.096 -9.788 10.961 1.00 76.50 116 SER A N 1
ATOM 907 C CA . SER A 1 116 ? -5.748 -11.019 11.428 1.00 76.50 116 SER A CA 1
ATOM 908 C C . SER A 1 116 ? -4.914 -11.755 12.482 1.00 76.50 116 SER A C 1
ATOM 910 O O . SER A 1 116 ? -5.476 -12.251 13.456 1.00 76.50 116 SER A O 1
ATOM 912 N N . ILE A 1 117 ? -3.582 -11.767 12.359 1.00 84.31 117 ILE A N 1
ATOM 913 C CA . ILE A 1 117 ? -2.698 -12.298 13.413 1.00 84.31 117 ILE A CA 1
ATOM 914 C C . ILE A 1 117 ? -2.765 -11.427 14.679 1.00 84.31 117 ILE A C 1
ATOM 916 O O . ILE A 1 117 ? -2.826 -11.958 15.787 1.00 84.31 117 ILE A O 1
ATOM 920 N N . GLY A 1 118 ? -2.778 -10.100 14.528 1.00 77.12 118 GLY A N 1
ATOM 921 C CA . GLY A 1 118 ? -2.845 -9.168 15.657 1.00 77.12 118 GLY A CA 1
ATOM 922 C C . GLY A 1 118 ? -4.139 -9.287 16.468 1.00 77.12 118 GLY A C 1
ATOM 923 O O . GLY A 1 118 ? -4.101 -9.253 17.694 1.00 77.12 118 GLY A O 1
ATOM 924 N N . GLU A 1 119 ? -5.281 -9.480 15.807 1.00 68.38 119 GLU A N 1
ATOM 925 C CA . GLU A 1 119 ? -6.569 -9.683 16.483 1.00 68.38 119 GLU A CA 1
ATOM 926 C C . GLU A 1 119 ? -6.673 -11.037 17.192 1.00 68.38 119 GLU A C 1
ATOM 928 O O . GLU A 1 119 ? -7.258 -11.117 18.273 1.00 68.38 119 GLU A O 1
ATOM 933 N N . LEU A 1 120 ? -6.049 -12.080 16.636 1.00 69.31 120 LEU A N 1
ATOM 934 C CA . LEU A 1 120 ? -5.969 -13.378 17.299 1.00 69.31 120 LEU A CA 1
ATOM 935 C C . LEU A 1 120 ? -5.191 -13.274 18.619 1.00 69.31 120 LEU A C 1
ATOM 937 O O . LEU A 1 120 ? -5.640 -13.812 19.622 1.00 69.31 120 LEU A O 1
ATOM 941 N N . ILE A 1 121 ? -4.070 -12.547 18.655 1.00 69.38 121 ILE A N 1
ATOM 942 C CA . ILE A 1 121 ? -3.272 -12.387 19.883 1.00 69.38 121 ILE A CA 1
ATOM 943 C C . ILE A 1 121 ? -4.049 -11.652 20.992 1.00 69.38 121 ILE A C 1
ATOM 945 O O . ILE A 1 121 ? -3.957 -12.035 22.152 1.00 69.38 121 ILE A O 1
ATOM 949 N N . ASP A 1 122 ? -4.841 -10.640 20.629 1.00 64.81 122 ASP A N 1
ATOM 950 C CA . ASP A 1 122 ? -5.602 -9.782 21.553 1.00 64.81 122 ASP A CA 1
ATOM 951 C C . ASP A 1 122 ? -6.783 -10.514 22.213 1.00 64.81 122 ASP A C 1
ATOM 953 O O . ASP A 1 122 ? -7.229 -10.136 23.285 1.00 64.81 122 ASP A O 1
ATOM 957 N N . THR A 1 123 ? -7.283 -11.590 21.595 1.00 61.59 123 THR A N 1
ATOM 958 C CA . THR A 1 123 ? -8.317 -12.452 22.200 1.00 61.59 123 THR A CA 1
ATOM 959 C C . THR A 1 123 ? -7.722 -13.496 23.158 1.00 61.59 123 THR A C 1
ATOM 961 O O . THR A 1 123 ? -8.433 -14.049 23.994 1.00 61.59 123 THR A O 1
ATOM 964 N N . TYR A 1 124 ? -6.429 -13.804 23.023 1.00 59.47 124 TYR A N 1
ATOM 965 C CA . TYR A 1 124 ? -5.740 -14.834 23.810 1.00 59.47 124 TYR A CA 1
ATOM 966 C C . TYR A 1 124 ? -5.037 -14.296 25.069 1.00 59.47 124 TYR A C 1
ATOM 968 O O . TYR A 1 124 ? -4.572 -15.109 25.873 1.00 59.47 124 TYR A O 1
ATOM 976 N N . TYR A 1 125 ? -4.945 -12.975 25.241 1.00 48.75 125 TYR A N 1
ATOM 977 C CA . TYR A 1 125 ? -4.315 -12.300 26.381 1.00 48.75 125 TYR A CA 1
ATOM 978 C C . TYR A 1 125 ? -5.341 -11.451 27.135 1.00 48.75 125 TYR A C 1
ATOM 980 O O . TYR A 1 125 ? -5.331 -11.491 28.386 1.00 48.75 125 TYR A O 1
#

Organism: Oesophagostomum dentatum (NCBI:txid61180)

Mean predicted aligned error: 12.25 Å

pLDDT: mean 70.97, std 12.65, range [38.62, 88.06]